Protein AF-A0A7W1KTP2-F1 (afdb_monomer)

Structure (mmCIF, N/CA/C/O backbone):
dat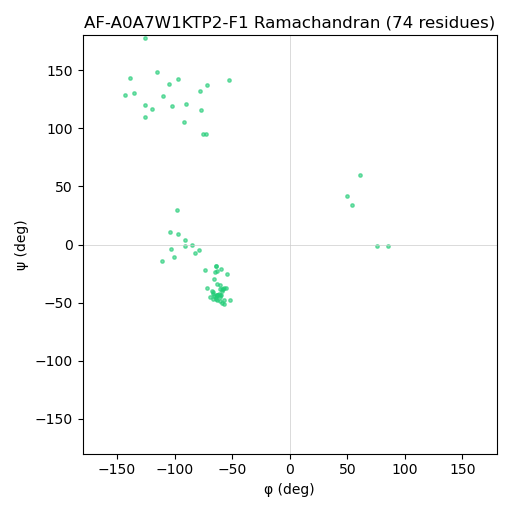a_AF-A0A7W1KTP2-F1
#
_entry.id   AF-A0A7W1KTP2-F1
#
loop_
_atom_site.group_PDB
_atom_site.id
_atom_site.type_symbol
_atom_site.label_atom_id
_atom_site.label_alt_id
_atom_site.label_comp_id
_atom_site.label_asym_id
_atom_site.label_entity_id
_atom_site.label_seq_id
_atom_site.pdbx_PDB_ins_code
_atom_site.Cartn_x
_atom_site.Cartn_y
_atom_site.Cartn_z
_atom_site.occupancy
_atom_site.B_iso_or_equiv
_atom_site.auth_seq_id
_atom_site.auth_comp_id
_atom_site.auth_asym_id
_atom_site.auth_atom_id
_atom_site.pdbx_PDB_model_num
ATOM 1 N N . ASN A 1 1 ? -1.418 9.289 2.582 1.00 89.94 1 ASN A N 1
ATOM 2 C CA . ASN A 1 1 ? -1.942 9.295 1.197 1.00 89.94 1 ASN A CA 1
ATOM 3 C C . ASN A 1 1 ? -3.066 8.283 0.993 1.00 89.94 1 ASN A C 1
ATOM 5 O O . ASN A 1 1 ? -3.173 7.666 -0.058 1.00 89.94 1 ASN A O 1
ATOM 9 N N . VAL A 1 2 ? -3.936 8.136 1.995 1.00 92.12 2 VAL A N 1
ATOM 10 C CA . VAL A 1 2 ? -5.116 7.27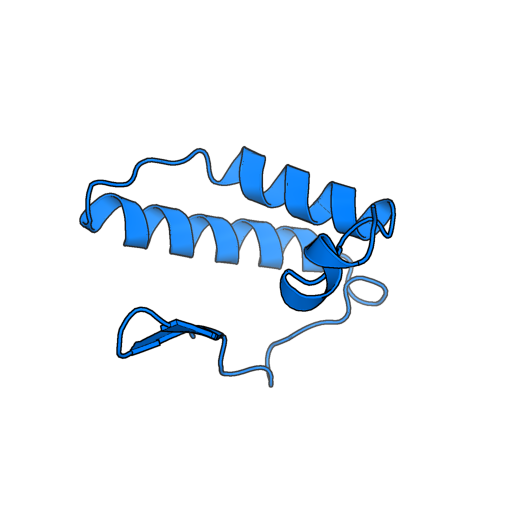2 1.937 1.00 92.12 2 VAL A CA 1
ATOM 11 C C . VAL A 1 2 ? -6.270 8.070 2.526 1.00 92.12 2 VAL A C 1
ATOM 13 O O . VAL A 1 2 ? -6.116 8.662 3.594 1.00 92.12 2 VAL A O 1
ATOM 16 N N . LEU A 1 3 ? -7.391 8.120 1.815 1.00 92.25 3 LEU A N 1
ATOM 17 C CA . LEU A 1 3 ? -8.643 8.687 2.297 1.00 92.25 3 LEU A CA 1
ATOM 18 C C . LEU A 1 3 ? -9.598 7.552 2.645 1.00 92.25 3 LEU A C 1
ATOM 20 O O . LEU A 1 3 ? -9.712 6.584 1.895 1.00 92.25 3 LEU A O 1
ATOM 24 N N . VAL A 1 4 ? -10.292 7.697 3.770 1.00 90.62 4 VAL A N 1
ATOM 25 C CA . VAL A 1 4 ? -11.359 6.786 4.186 1.00 90.62 4 VAL A CA 1
ATOM 26 C C . VAL A 1 4 ? -12.644 7.594 4.298 1.00 90.62 4 VAL A C 1
ATOM 28 O O . VAL A 1 4 ? -12.724 8.521 5.104 1.00 90.62 4 VAL A O 1
ATOM 31 N N . TRP A 1 5 ? -13.641 7.268 3.479 1.00 93.44 5 TRP A N 1
ATOM 32 C CA . TRP A 1 5 ? -14.933 7.952 3.473 1.00 93.44 5 TRP A CA 1
ATOM 33 C C . TRP A 1 5 ? -16.064 6.960 3.217 1.00 93.44 5 TRP A C 1
ATOM 35 O O . TRP A 1 5 ? -16.022 6.204 2.252 1.00 93.44 5 TRP A O 1
ATOM 45 N N . ASN A 1 6 ? -17.084 6.970 4.079 1.00 94.50 6 ASN A N 1
ATOM 46 C CA . ASN A 1 6 ? -18.259 6.096 3.978 1.00 94.50 6 ASN A CA 1
ATOM 47 C C . ASN A 1 6 ? -17.921 4.598 3.787 1.00 94.50 6 ASN A C 1
ATOM 49 O O . ASN A 1 6 ? -18.513 3.915 2.956 1.00 94.50 6 ASN A O 1
ATOM 53 N N . GLY A 1 7 ? -16.919 4.099 4.519 1.00 88.38 7 GLY A N 1
ATOM 54 C CA . GLY A 1 7 ? -16.459 2.707 4.426 1.00 88.38 7 GLY A CA 1
ATOM 55 C C . GLY A 1 7 ? -15.610 2.378 3.191 1.00 88.38 7 GLY A C 1
ATOM 56 O O . GLY A 1 7 ? -15.138 1.251 3.076 1.00 88.38 7 GLY A O 1
ATOM 57 N N . LEU A 1 8 ? -15.377 3.340 2.295 1.00 89.62 8 LEU A N 1
ATOM 58 C CA . LEU A 1 8 ? -14.524 3.179 1.121 1.00 89.62 8 LEU A CA 1
ATOM 59 C C . LEU A 1 8 ? -13.119 3.712 1.394 1.00 89.62 8 LEU A C 1
ATOM 61 O O . LEU A 1 8 ? -12.949 4.738 2.060 1.00 89.62 8 LEU A O 1
ATOM 65 N N . VAL A 1 9 ? -12.122 3.015 0.850 1.00 90.62 9 VAL A N 1
ATOM 66 C CA . VAL A 1 9 ? -10.707 3.384 0.938 1.00 90.62 9 VAL A CA 1
ATOM 67 C C . VAL A 1 9 ? -10.217 3.824 -0.435 1.00 90.62 9 VAL A C 1
ATOM 69 O O . VAL A 1 9 ? -10.339 3.080 -1.404 1.00 90.62 9 VAL A O 1
ATOM 72 N N . THR A 1 10 ? -9.612 5.008 -0.500 1.00 91.44 10 THR A N 1
ATOM 73 C CA . THR A 1 10 ? -9.052 5.570 -1.734 1.00 91.44 10 THR A CA 1
ATOM 74 C C . THR A 1 10 ? -7.590 5.931 -1.521 1.00 91.44 10 THR A C 1
ATOM 76 O O . THR A 1 10 ? -7.266 6.769 -0.677 1.00 91.44 10 THR A O 1
ATOM 79 N N . VAL A 1 11 ? -6.695 5.327 -2.305 1.00 91.06 11 VAL A N 1
ATOM 80 C CA . VAL A 1 11 ? -5.287 5.744 -2.370 1.00 91.06 11 VAL A CA 1
ATOM 81 C C . VAL A 1 11 ? -5.193 7.000 -3.231 1.00 91.06 11 VAL A C 1
ATOM 83 O O . VAL A 1 11 ? -5.776 7.066 -4.312 1.00 91.06 11 VAL A O 1
ATOM 86 N N . ILE A 1 12 ? -4.484 8.008 -2.736 1.00 91.75 12 ILE A N 1
ATOM 87 C CA . ILE A 1 12 ? -4.307 9.299 -3.408 1.00 91.75 12 ILE A CA 1
ATOM 88 C C . ILE A 1 12 ? -2.819 9.630 -3.545 1.00 91.75 12 ILE A C 1
ATOM 90 O O . ILE A 1 12 ? -1.973 8.906 -3.030 1.00 91.75 12 ILE A O 1
ATOM 94 N N . ASP A 1 13 ? -2.511 10.761 -4.184 1.00 85.31 13 ASP A N 1
ATOM 95 C CA . ASP A 1 13 ? -1.156 11.327 -4.246 1.00 85.31 13 ASP A CA 1
ATOM 96 C C . ASP A 1 13 ? -0.126 10.404 -4.936 1.00 85.31 13 ASP A C 1
ATOM 98 O O . ASP A 1 13 ? 0.900 10.011 -4.382 1.00 85.31 13 ASP A O 1
ATOM 102 N N . PHE A 1 14 ? -0.414 10.083 -6.203 1.00 87.06 14 PHE A N 1
ATOM 103 C CA . PHE A 1 14 ? 0.451 9.312 -7.103 1.00 87.06 14 PHE A CA 1
ATOM 104 C C . PHE A 1 14 ? 1.636 10.044 -7.774 1.00 87.06 14 PHE A C 1
ATOM 106 O O . PHE A 1 14 ? 2.405 9.345 -8.433 1.00 87.06 14 PHE A O 1
ATOM 113 N N . PRO A 1 15 ? 1.881 11.371 -7.656 1.00 88.25 15 PRO A N 1
ATOM 114 C CA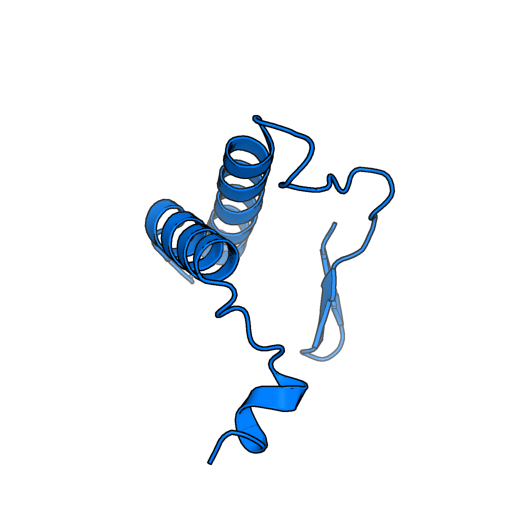 . PRO A 1 15 ? 3.111 11.966 -8.196 1.00 88.25 15 PRO A CA 1
ATOM 115 C C . PRO A 1 15 ? 4.403 11.295 -7.698 1.00 88.25 15 PRO A C 1
ATOM 117 O O . PRO A 1 15 ? 5.417 11.342 -8.386 1.00 88.25 15 PRO A O 1
ATOM 120 N N . GLN A 1 16 ? 4.359 10.663 -6.518 1.00 81.88 16 GLN A N 1
ATOM 121 C CA . GLN A 1 16 ? 5.471 9.921 -5.908 1.00 81.88 16 GLN A CA 1
ATOM 122 C C . GLN A 1 16 ? 5.488 8.423 -6.274 1.00 81.88 16 GLN A C 1
ATOM 124 O O . GLN A 1 16 ? 6.363 7.689 -5.815 1.00 81.88 16 GLN A O 1
ATOM 129 N N . ALA A 1 17 ? 4.518 7.936 -7.054 1.00 91.75 17 ALA A N 1
ATOM 130 C CA . ALA A 1 17 ? 4.438 6.529 -7.422 1.00 91.75 17 ALA A CA 1
ATOM 131 C C . ALA A 1 17 ? 5.540 6.171 -8.427 1.00 91.75 17 ALA A C 1
ATOM 133 O O . ALA A 1 17 ? 5.808 6.911 -9.375 1.00 91.75 17 ALA A O 1
ATOM 134 N N . VAL A 1 18 ? 6.174 5.016 -8.229 1.00 93.19 18 VAL A N 1
ATOM 135 C CA . VAL A 1 18 ? 7.272 4.545 -9.079 1.00 93.19 18 VAL A CA 1
ATOM 136 C C . VAL A 1 18 ? 6.877 3.279 -9.823 1.00 93.19 18 VAL A C 1
ATOM 138 O O . VAL A 1 18 ? 6.128 2.454 -9.310 1.00 93.19 18 VAL A O 1
ATOM 141 N N . ASP A 1 19 ? 7.417 3.110 -11.028 1.00 93.81 19 ASP A N 1
ATOM 142 C CA . ASP A 1 19 ? 7.317 1.857 -11.776 1.00 93.81 19 ASP A CA 1
ATOM 143 C C . ASP A 1 19 ? 8.309 0.833 -11.187 1.00 93.81 19 ASP A C 1
ATOM 145 O O . ASP A 1 19 ? 9.526 1.058 -11.281 1.00 93.81 19 ASP A O 1
ATOM 149 N N . PRO A 1 20 ? 7.843 -0.295 -10.612 1.00 94.38 20 PRO A N 1
ATOM 150 C CA . PRO A 1 20 ? 8.735 -1.282 -10.010 1.00 94.38 20 PRO A CA 1
ATOM 151 C C . PRO A 1 20 ? 9.682 -1.950 -11.013 1.00 94.38 20 PRO A C 1
ATOM 153 O O . PRO A 1 20 ? 10.737 -2.443 -10.625 1.00 94.38 20 PRO A O 1
ATOM 156 N N . ARG A 1 21 ? 9.382 -1.894 -12.319 1.00 94.50 21 ARG A N 1
ATOM 157 C CA . ARG A 1 21 ? 10.273 -2.394 -13.384 1.00 94.50 21 ARG A CA 1
ATOM 158 C C . ARG A 1 21 ? 11.482 -1.489 -13.612 1.00 94.50 21 ARG A C 1
ATOM 160 O O . ARG A 1 21 ? 12.473 -1.922 -14.192 1.00 94.50 21 ARG A O 1
ATOM 167 N N . LYS A 1 22 ? 11.385 -0.218 -13.213 1.00 95.94 22 LYS A N 1
ATOM 168 C CA . LYS A 1 22 ? 12.390 0.823 -13.486 1.00 95.94 22 LYS A CA 1
ATOM 169 C C . LYS A 1 22 ? 13.129 1.279 -12.235 1.00 95.94 22 LYS A C 1
ATOM 171 O O . LYS A 1 22 ? 14.155 1.945 -12.351 1.00 95.94 22 LYS A O 1
ATOM 176 N N . ASN A 1 23 ? 12.626 0.939 -11.052 1.00 95.69 23 ASN A N 1
ATOM 177 C CA . ASN A 1 23 ? 13.207 1.359 -9.788 1.00 95.69 23 ASN A CA 1
ATOM 178 C C . ASN A 1 23 ? 13.492 0.156 -8.885 1.00 95.69 23 ASN A C 1
ATOM 180 O O . ASN A 1 23 ? 12.581 -0.428 -8.307 1.00 95.69 23 ASN A O 1
ATOM 184 N N . ARG A 1 24 ? 14.779 -0.153 -8.693 1.00 94.38 24 ARG A N 1
ATOM 185 C CA . ARG A 1 24 ? 15.238 -1.228 -7.796 1.00 94.38 24 ARG A CA 1
ATOM 186 C C . ARG A 1 24 ? 14.807 -1.051 -6.331 1.00 94.38 24 ARG A C 1
ATOM 188 O O . ARG A 1 24 ? 14.787 -2.028 -5.601 1.00 94.38 24 ARG A O 1
ATOM 195 N N . HIS A 1 25 ? 14.473 0.173 -5.916 1.00 96.62 25 HIS A N 1
ATOM 196 C CA . HIS A 1 25 ? 14.009 0.500 -4.563 1.00 96.62 25 HIS A CA 1
ATOM 197 C C . HIS A 1 25 ? 12.482 0.425 -4.421 1.00 96.62 25 HIS A C 1
ATOM 199 O O . HIS A 1 25 ? 11.943 0.757 -3.370 1.00 96.62 25 HIS A O 1
ATOM 205 N N . ALA A 1 26 ? 11.755 0.017 -5.468 1.00 96.75 26 ALA A N 1
ATOM 206 C CA . ALA A 1 26 ? 10.297 -0.052 -5.418 1.00 96.75 26 ALA A CA 1
ATOM 207 C C . ALA A 1 26 ? 9.788 -1.021 -4.344 1.00 96.75 26 ALA A C 1
ATOM 209 O O . ALA A 1 26 ? 8.779 -0.735 -3.703 1.00 96.75 26 ALA A O 1
ATOM 210 N N . ARG A 1 27 ? 10.511 -2.123 -4.108 1.00 97.06 27 ARG A N 1
ATOM 211 C CA . ARG A 1 27 ? 10.203 -3.055 -3.022 1.00 97.06 27 ARG A CA 1
ATOM 212 C C . ARG A 1 27 ? 10.333 -2.389 -1.653 1.00 97.06 27 ARG A C 1
ATOM 214 O O . ARG A 1 27 ? 9.401 -2.470 -0.864 1.00 97.06 27 ARG A O 1
ATOM 221 N N . ASP A 1 28 ? 11.428 -1.670 -1.413 1.00 97.44 28 ASP A N 1
ATOM 222 C CA . ASP A 1 28 ? 11.655 -0.945 -0.155 1.00 97.44 28 ASP A CA 1
ATOM 223 C C . ASP A 1 28 ? 10.542 0.091 0.099 1.00 97.44 28 ASP A C 1
ATOM 225 O O . ASP A 1 28 ? 10.068 0.268 1.222 1.00 97.44 28 ASP A O 1
ATOM 229 N N . PHE A 1 29 ? 10.091 0.781 -0.957 1.00 96.12 29 PHE A N 1
ATOM 230 C CA . PHE A 1 29 ? 8.977 1.726 -0.861 1.00 96.12 29 PHE A CA 1
ATOM 231 C C . PHE A 1 29 ? 7.651 1.033 -0.542 1.00 96.12 29 PHE A C 1
ATOM 233 O O . PHE A 1 29 ? 6.921 1.523 0.319 1.00 96.12 29 PHE A O 1
ATOM 240 N N . LEU A 1 30 ? 7.368 -0.111 -1.174 1.00 96.31 30 LEU A N 1
ATOM 241 C CA . LEU A 1 30 ? 6.186 -0.919 -0.873 1.00 96.31 30 LEU A CA 1
ATOM 242 C C . LEU A 1 30 ? 6.195 -1.399 0.583 1.00 96.31 30 LEU A C 1
ATOM 244 O O . LEU A 1 30 ? 5.193 -1.240 1.276 1.00 96.31 30 LEU A O 1
ATOM 248 N N . GLU A 1 31 ? 7.311 -1.961 1.050 1.00 97.69 31 GLU A N 1
ATOM 249 C CA . GLU A 1 31 ? 7.460 -2.459 2.423 1.00 97.69 31 GLU A CA 1
ATOM 250 C C . GLU A 1 31 ? 7.176 -1.348 3.440 1.00 97.69 31 GLU A C 1
ATOM 252 O O . GLU A 1 31 ? 6.340 -1.525 4.328 1.00 97.69 31 GLU A O 1
ATOM 257 N N . ARG A 1 32 ? 7.768 -0.166 3.240 1.00 96.62 32 ARG A N 1
ATOM 258 C CA . ARG A 1 32 ? 7.536 1.013 4.084 1.00 96.62 32 ARG A CA 1
ATOM 259 C C . ARG A 1 32 ? 6.079 1.477 4.071 1.00 96.62 32 ARG A C 1
ATOM 261 O O . ARG A 1 32 ? 5.544 1.880 5.104 1.00 96.62 32 ARG A O 1
ATOM 268 N N . ASP A 1 33 ? 5.439 1.496 2.907 1.00 95.75 33 ASP A N 1
ATOM 269 C CA . ASP A 1 33 ? 4.063 1.982 2.795 1.00 95.75 33 ASP A CA 1
ATOM 270 C C . ASP A 1 33 ? 3.068 0.988 3.424 1.00 95.75 33 ASP A C 1
ATOM 272 O O . ASP A 1 33 ? 2.137 1.408 4.115 1.00 95.75 33 ASP A O 1
ATOM 276 N N . VAL A 1 34 ? 3.304 -0.322 3.286 1.00 96.69 34 VAL A N 1
ATOM 277 C CA . VAL A 1 34 ? 2.528 -1.373 3.969 1.00 96.69 34 VAL A CA 1
ATOM 278 C C . VAL A 1 34 ? 2.735 -1.333 5.484 1.00 96.69 34 VAL A C 1
ATOM 280 O O . VAL A 1 34 ? 1.764 -1.473 6.232 1.00 96.69 34 VAL A O 1
ATOM 283 N N . GLU A 1 35 ? 3.966 -1.114 5.951 1.00 97.56 35 GLU A N 1
ATOM 284 C CA . GLU A 1 35 ? 4.280 -0.944 7.374 1.00 97.56 35 GLU A CA 1
ATOM 285 C C . GLU A 1 35 ? 3.474 0.204 7.982 1.00 97.56 35 GLU A C 1
ATOM 287 O O . GLU A 1 35 ? 2.719 -0.017 8.928 1.00 97.56 35 GLU A O 1
ATOM 292 N N . ARG A 1 36 ? 3.501 1.384 7.355 1.00 96.31 36 ARG A N 1
ATOM 293 C CA . ARG A 1 36 ? 2.728 2.558 7.799 1.00 96.31 36 ARG A CA 1
ATOM 294 C C . ARG A 1 36 ? 1.222 2.304 7.856 1.00 96.31 36 ARG A C 1
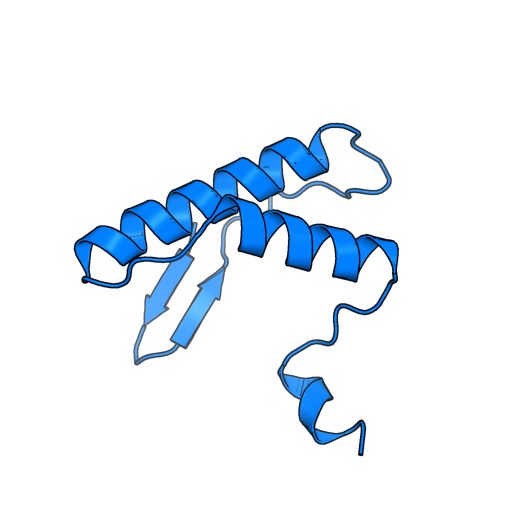ATOM 296 O O . ARG A 1 36 ? 0.547 2.797 8.759 1.00 96.31 36 ARG A O 1
ATOM 303 N N . ILE A 1 37 ? 0.673 1.550 6.899 1.00 95.25 37 ILE A N 1
ATOM 304 C CA . ILE A 1 37 ? -0.749 1.168 6.911 1.00 95.25 37 ILE A CA 1
ATOM 305 C C . ILE A 1 37 ? -1.045 0.247 8.098 1.00 95.25 37 ILE A C 1
ATOM 307 O O . ILE A 1 37 ? -2.047 0.447 8.786 1.00 95.25 37 ILE A O 1
ATOM 311 N N . CYS A 1 38 ? -0.189 -0.742 8.360 1.00 96.12 38 CYS A N 1
ATOM 312 C CA . CYS A 1 38 ? -0.371 -1.669 9.476 1.00 96.12 38 CYS A CA 1
ATOM 313 C C . CYS A 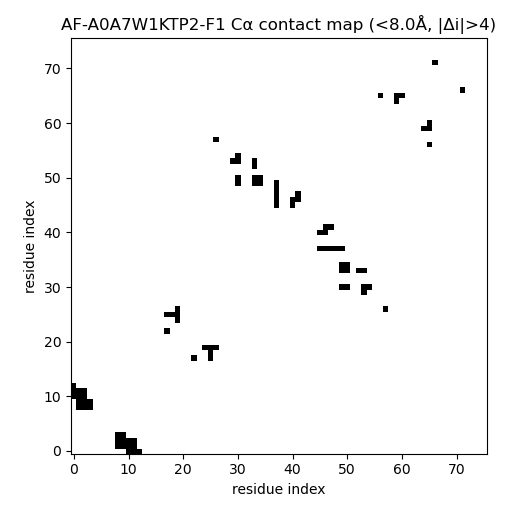1 38 ? -0.211 -0.973 10.834 1.00 96.12 38 CYS A C 1
ATOM 315 O O . CYS A 1 38 ? -0.998 -1.235 11.740 1.00 96.12 38 CYS A O 1
ATOM 317 N N . GLU A 1 39 ? 0.753 -0.061 10.968 1.00 96.25 39 GLU A N 1
ATOM 318 C CA . GLU A 1 39 ? 0.921 0.784 12.154 1.00 96.25 39 GLU A CA 1
ATOM 319 C C . GLU A 1 39 ? -0.332 1.621 12.412 1.00 96.25 39 GLU A C 1
ATOM 321 O O . GLU A 1 39 ? -0.891 1.5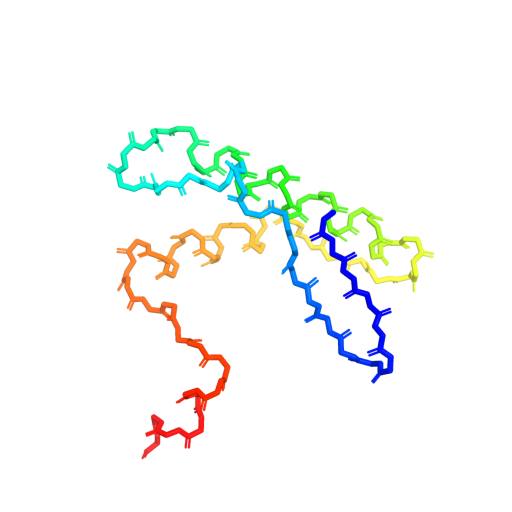84 13.508 1.00 96.25 39 GLU A O 1
ATOM 326 N N . TRP A 1 40 ? -0.841 2.313 11.391 1.00 94.62 40 TRP A N 1
ATOM 327 C CA . TRP A 1 40 ? -2.080 3.078 11.513 1.00 94.62 40 TRP A CA 1
ATOM 328 C C . TRP A 1 40 ? -3.273 2.187 11.895 1.00 94.62 40 TRP A C 1
ATOM 330 O O . TRP A 1 40 ? -4.050 2.543 12.781 1.00 94.62 40 TRP A O 1
ATOM 340 N N . ALA A 1 41 ? -3.396 1.008 11.280 1.00 93.00 41 ALA A N 1
ATOM 341 C CA . ALA A 1 41 ? -4.465 0.055 11.576 1.00 93.00 41 ALA A CA 1
ATOM 342 C C . ALA A 1 41 ? -4.368 -0.515 13.003 1.00 93.00 41 ALA A C 1
ATOM 344 O O . ALA A 1 41 ? -5.395 -0.801 13.625 1.00 93.00 41 ALA A O 1
ATOM 345 N N . SER A 1 42 ? -3.157 -0.625 13.556 1.00 96.12 42 SER A N 1
ATOM 346 C CA . SER A 1 42 ? -2.945 -1.082 14.933 1.00 96.12 42 SER A CA 1
ATOM 347 C C . SER A 1 42 ? -3.577 -0.139 15.960 1.00 96.12 42 SER A C 1
ATOM 349 O O . SER A 1 42 ? -4.158 -0.610 16.938 1.00 96.12 42 SER A O 1
ATOM 351 N N . HIS A 1 43 ? -3.595 1.174 15.691 1.00 94.19 43 HIS A N 1
ATOM 352 C CA . HIS A 1 43 ? -4.293 2.158 16.527 1.00 94.19 43 HIS A CA 1
ATOM 353 C C . HIS A 1 43 ? -5.818 1.954 16.546 1.00 94.19 43 HIS A C 1
ATOM 355 O O . HIS A 1 43 ? -6.492 2.433 17.455 1.00 94.19 43 HIS A O 1
ATOM 361 N N . LEU A 1 44 ? -6.362 1.216 15.573 1.00 93.44 44 LEU A N 1
ATOM 362 C CA . LEU A 1 44 ? -7.766 0.801 15.503 1.00 93.44 44 LEU A CA 1
ATOM 363 C C . LEU A 1 44 ? -7.987 -0.627 16.038 1.00 93.44 44 LEU A C 1
ATOM 365 O O . LEU A 1 44 ? -9.066 -1.193 15.872 1.00 93.44 44 LEU A O 1
ATOM 369 N N . GLY A 1 45 ? -6.970 -1.231 16.659 1.00 96.25 45 GLY A N 1
ATOM 370 C CA . GLY A 1 45 ? -7.009 -2.588 17.209 1.00 96.25 45 GLY A CA 1
ATOM 371 C C . GLY A 1 45 ? -6.698 -3.697 16.199 1.00 96.25 45 GLY A C 1
ATOM 372 O O . GLY A 1 45 ? -6.644 -4.870 16.575 1.00 96.25 45 GLY A O 1
ATOM 373 N N . VAL A 1 46 ? -6.441 -3.369 14.930 1.00 94.38 46 VAL A N 1
ATOM 374 C CA . VAL A 1 46 ? -6.163 -4.359 13.882 1.00 94.38 46 VAL A CA 1
ATOM 375 C C . VAL A 1 46 ? -4.661 -4.606 13.776 1.00 94.38 46 VAL A C 1
ATOM 377 O O . VAL A 1 46 ? -3.918 -3.804 13.223 1.00 94.38 46 VAL A O 1
ATOM 380 N N . HIS A 1 47 ? -4.216 -5.760 14.271 1.00 94.00 47 HIS A N 1
ATOM 381 C CA . HIS A 1 47 ? -2.806 -6.147 14.267 1.00 94.00 47 HIS A CA 1
ATOM 382 C C . HIS A 1 47 ? -2.540 -7.157 13.153 1.00 94.00 47 HIS A C 1
ATOM 384 O O . HIS A 1 47 ? -3.129 -8.242 13.119 1.00 94.00 47 HIS A O 1
ATOM 390 N N . ARG A 1 48 ? -1.665 -6.794 12.214 1.00 93.31 48 ARG A N 1
ATOM 391 C CA . ARG A 1 48 ? -1.365 -7.588 11.020 1.00 93.31 48 ARG A CA 1
ATOM 392 C C . ARG A 1 48 ? 0.140 -7.586 10.726 1.00 93.31 48 ARG A C 1
ATOM 394 O O . ARG A 1 48 ? 0.790 -6.568 10.940 1.00 93.31 48 ARG A O 1
ATOM 401 N N . PRO A 1 49 ? 0.709 -8.708 10.244 1.00 95.38 49 PRO A N 1
ATOM 402 C CA . PRO A 1 49 ? 2.138 -8.799 9.949 1.00 95.38 49 PRO A CA 1
ATOM 403 C C . PRO A 1 49 ? 2.485 -8.050 8.653 1.00 95.38 49 PRO A C 1
ATOM 405 O O . PRO A 1 49 ? 2.379 -8.618 7.567 1.00 95.38 49 PRO A O 1
ATOM 408 N N . ALA A 1 50 ? 2.924 -6.793 8.767 1.00 96.56 50 ALA A N 1
ATOM 409 C CA . ALA A 1 50 ? 3.238 -5.923 7.627 1.00 96.56 50 ALA A CA 1
ATOM 410 C C . ALA A 1 50 ? 4.203 -6.565 6.617 1.00 96.56 50 ALA A C 1
ATOM 412 O O . ALA A 1 50 ? 3.906 -6.613 5.425 1.00 96.56 50 ALA A O 1
ATOM 413 N N . ALA A 1 51 ? 5.307 -7.142 7.104 1.00 96.44 51 ALA A N 1
ATOM 414 C CA . ALA A 1 51 ? 6.316 -7.787 6.264 1.00 96.44 51 ALA A CA 1
ATOM 415 C C . ALA A 1 51 ? 5.734 -8.909 5.389 1.00 96.44 51 ALA A C 1
ATOM 417 O O . ALA A 1 51 ? 6.114 -9.056 4.231 1.00 96.44 51 ALA A O 1
ATOM 418 N N . ARG A 1 52 ? 4.771 -9.674 5.920 1.00 96.00 52 ARG A N 1
ATOM 419 C CA . ARG A 1 52 ? 4.099 -10.728 5.156 1.00 96.00 52 ARG A CA 1
ATOM 420 C C . ARG A 1 52 ? 3.204 -10.137 4.067 1.00 96.00 52 ARG A C 1
ATOM 422 O O . ARG A 1 52 ? 3.280 -10.588 2.937 1.00 96.00 52 ARG A O 1
ATOM 429 N N . PHE A 1 53 ? 2.407 -9.112 4.376 1.00 95.44 53 PHE A N 1
ATOM 430 C CA . PHE A 1 53 ? 1.569 -8.453 3.367 1.00 95.44 53 PHE A CA 1
ATOM 431 C C . PHE A 1 53 ? 2.396 -7.837 2.238 1.00 95.44 53 PHE A C 1
ATOM 433 O O . PHE A 1 53 ? 2.045 -7.991 1.072 1.00 95.44 53 PHE A O 1
ATOM 440 N N . ALA A 1 54 ? 3.504 -7.172 2.570 1.00 96.94 54 ALA A N 1
ATOM 441 C CA . ALA A 1 54 ? 4.400 -6.609 1.568 1.00 96.94 54 ALA A CA 1
ATOM 442 C C . ALA A 1 54 ? 5.024 -7.705 0.689 1.00 96.94 54 ALA A C 1
ATOM 444 O O . ALA A 1 54 ? 5.037 -7.567 -0.532 1.00 96.94 54 ALA A O 1
ATOM 445 N N . ALA A 1 55 ? 5.473 -8.812 1.292 1.00 96.75 55 ALA A N 1
ATOM 446 C CA . ALA A 1 55 ? 6.017 -9.954 0.560 1.00 96.75 55 ALA A CA 1
ATOM 447 C C . ALA A 1 55 ? 4.975 -10.617 -0.356 1.00 96.75 55 ALA A C 1
ATOM 449 O O . ALA A 1 55 ? 5.291 -10.914 -1.508 1.00 96.75 55 ALA A O 1
ATOM 450 N N . ASP A 1 56 ? 3.743 -10.807 0.121 1.00 94.94 56 ASP A N 1
ATOM 451 C CA . ASP A 1 56 ? 2.648 -11.399 -0.656 1.00 94.94 56 ASP A CA 1
ATOM 452 C C . ASP A 1 56 ? 2.288 -10.499 -1.857 1.00 94.94 56 ASP A C 1
ATOM 454 O O . ASP A 1 56 ? 2.182 -10.979 -2.986 1.00 94.94 56 ASP A O 1
ATOM 458 N N . LEU A 1 57 ? 2.181 -9.179 -1.647 1.00 95.06 57 LEU A N 1
ATOM 459 C CA . LEU A 1 57 ? 1.934 -8.203 -2.719 1.00 95.06 57 LEU A CA 1
ATOM 460 C C . LEU A 1 57 ? 3.074 -8.164 -3.742 1.00 95.06 57 LEU A C 1
ATOM 462 O O . LEU A 1 57 ? 2.822 -8.119 -4.947 1.00 95.06 57 LEU A O 1
ATOM 466 N N . TRP A 1 58 ? 4.322 -8.185 -3.270 1.00 96.75 58 TRP A N 1
ATOM 467 C CA . TRP A 1 58 ? 5.496 -8.192 -4.136 1.00 96.75 58 TRP A CA 1
ATOM 468 C C . TRP A 1 58 ? 5.561 -9.467 -4.979 1.00 96.75 58 TRP A C 1
ATOM 470 O O . TRP A 1 58 ? 5.714 -9.392 -6.194 1.00 96.75 58 TRP A O 1
ATOM 480 N N . THR A 1 59 ? 5.350 -10.625 -4.351 1.00 96.00 59 THR A N 1
ATOM 481 C CA . THR A 1 59 ? 5.311 -11.926 -5.034 1.00 96.00 59 THR A CA 1
ATOM 482 C C . THR A 1 59 ? 4.197 -11.958 -6.078 1.00 96.00 59 THR A C 1
ATOM 484 O O . THR A 1 59 ? 4.429 -12.356 -7.216 1.00 96.00 59 THR A O 1
ATOM 487 N N . GLY A 1 60 ? 2.997 -11.478 -5.732 1.00 94.06 60 GLY A N 1
ATOM 488 C CA . GLY A 1 60 ? 1.892 -11.365 -6.683 1.00 94.06 60 GLY A CA 1
ATOM 489 C C . GLY A 1 60 ? 2.239 -10.469 -7.873 1.00 94.06 60 GLY A C 1
ATOM 490 O O . GLY A 1 60 ? 1.888 -10.783 -9.008 1.00 94.06 60 GLY A O 1
ATOM 491 N N . TRP A 1 61 ? 2.969 -9.373 -7.652 1.00 94.31 61 TRP A N 1
ATOM 492 C CA . TRP A 1 61 ? 3.438 -8.519 -8.743 1.00 94.31 61 TRP A CA 1
ATOM 493 C C . TRP A 1 61 ? 4.462 -9.233 -9.638 1.00 94.31 61 TRP A C 1
ATOM 495 O O . TRP A 1 61 ? 4.322 -9.196 -10.861 1.00 94.31 61 TRP A O 1
ATOM 505 N N . GLU A 1 62 ? 5.456 -9.905 -9.048 1.00 95.06 62 GLU A N 1
ATOM 506 C CA . GLU A 1 62 ? 6.497 -10.649 -9.776 1.00 95.06 62 GLU A CA 1
ATOM 507 C C . GLU A 1 62 ? 5.910 -11.770 -10.640 1.00 95.06 62 GLU A C 1
ATOM 509 O O . GLU A 1 62 ? 6.360 -11.991 -11.764 1.00 95.06 62 GLU A O 1
ATOM 514 N N . LEU A 1 63 ? 4.877 -12.445 -10.134 1.00 95.00 63 LEU A N 1
ATOM 515 C CA . LEU A 1 63 ? 4.179 -13.527 -10.827 1.00 95.00 63 LEU A CA 1
ATOM 516 C C . LEU A 1 63 ? 3.073 -13.037 -11.773 1.00 95.00 63 LEU A C 1
ATOM 518 O O . LEU A 1 63 ? 2.433 -13.858 -12.424 1.00 95.00 63 LEU A O 1
ATOM 522 N N . ALA A 1 64 ? 2.852 -11.720 -11.865 1.00 91.12 64 ALA A N 1
ATOM 523 C CA . ALA A 1 64 ? 1.734 -11.118 -12.593 1.00 91.12 64 ALA A CA 1
ATOM 524 C C . ALA A 1 64 ? 0.348 -11.659 -12.162 1.00 91.12 64 ALA A C 1
ATOM 526 O O . ALA A 1 64 ? -0.572 -11.738 -12.973 1.00 91.12 64 ALA A O 1
ATOM 527 N N . ASP A 1 65 ? 0.201 -11.979 -10.875 1.00 90.00 65 ASP A N 1
ATOM 528 C CA . ASP A 1 65 ? -0.997 -12.539 -10.229 1.00 90.00 65 ASP A CA 1
ATOM 529 C C . ASP A 1 65 ? -1.772 -11.490 -9.398 1.00 90.00 65 ASP A C 1
ATOM 531 O O . ASP A 1 65 ? -2.685 -11.792 -8.631 1.00 90.00 65 ASP A O 1
ATOM 535 N N . LEU A 1 66 ? -1.423 -10.204 -9.530 1.00 85.88 66 LEU A N 1
ATOM 536 C CA . LEU A 1 66 ? -2.214 -9.124 -8.939 1.00 85.88 66 LEU A CA 1
ATOM 537 C C . LEU A 1 66 ? -3.515 -8.931 -9.723 1.00 85.88 66 LEU A C 1
ATOM 539 O O . LEU A 1 66 ? -3.562 -8.194 -10.708 1.00 85.88 66 LEU A O 1
ATOM 543 N N . VAL A 1 67 ? -4.584 -9.567 -9.247 1.00 77.50 67 VAL A N 1
ATOM 544 C CA . VAL A 1 67 ? -5.936 -9.398 -9.790 1.00 77.50 67 VAL A CA 1
ATOM 545 C C . VAL A 1 67 ? -6.654 -8.254 -9.053 1.00 77.50 67 VAL A C 1
ATOM 547 O O . VAL A 1 67 ? -6.812 -8.347 -7.824 1.00 77.50 67 VAL A O 1
ATOM 550 N N . PRO A 1 68 ? -7.098 -7.191 -9.761 1.00 72.44 68 PRO A N 1
ATOM 551 C CA . PRO A 1 68 ? -7.970 -6.159 -9.200 1.00 72.44 68 PRO A CA 1
ATOM 552 C C . PRO A 1 68 ? -9.206 -6.782 -8.552 1.00 72.44 68 PRO A C 1
ATOM 554 O O . PRO A 1 68 ? -9.748 -7.756 -9.078 1.00 72.44 68 PRO A O 1
ATOM 557 N N . GLU A 1 69 ? -9.654 -6.230 -7.424 1.00 68.75 69 GLU A N 1
ATOM 558 C CA . GLU A 1 69 ? -10.802 -6.761 -6.674 1.00 68.75 69 GLU A CA 1
ATOM 559 C C . GLU A 1 69 ? -12.052 -6.861 -7.559 1.00 68.75 69 GLU A C 1
ATOM 561 O O . GLU A 1 69 ? -12.772 -7.855 -7.524 1.00 68.75 69 GLU A O 1
ATOM 566 N N . GLU A 1 70 ? -12.244 -5.883 -8.442 1.00 67.25 70 GLU A N 1
ATOM 567 C CA . GLU A 1 70 ? -13.360 -5.797 -9.383 1.00 67.25 70 GLU A CA 1
ATOM 568 C C . GLU A 1 70 ? -13.377 -6.954 -10.394 1.00 67.25 70 GLU A C 1
ATOM 570 O O . GLU A 1 70 ? -14.424 -7.271 -10.956 1.00 67.25 70 GLU A O 1
ATOM 575 N N . LEU A 1 71 ? -12.225 -7.593 -10.624 1.00 62.78 71 LEU A N 1
ATOM 576 C CA . LEU A 1 71 ? -12.067 -8.703 -11.561 1.00 62.78 71 LEU A CA 1
ATOM 577 C C . LEU A 1 71 ? -12.055 -10.075 -10.872 1.00 62.78 71 LEU A C 1
ATOM 579 O O . LEU A 1 71 ? -12.192 -11.084 -11.559 1.00 62.78 71 LEU A O 1
ATOM 583 N N . ARG A 1 72 ? -11.972 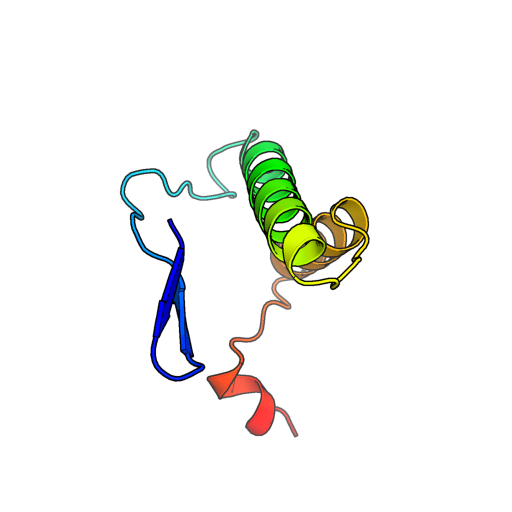-10.149 -9.535 1.00 65.00 72 ARG A N 1
ATOM 584 C CA . ARG A 1 72 ? -11.925 -11.431 -8.798 1.00 65.00 72 ARG A CA 1
ATOM 585 C C . ARG A 1 72 ? -13.202 -12.266 -8.935 1.00 65.00 72 ARG A C 1
ATOM 587 O O . ARG A 1 72 ? -13.142 -13.482 -8.806 1.00 65.00 72 ARG A O 1
ATOM 594 N N . GLY A 1 73 ? -14.342 -11.637 -9.236 1.00 61.47 73 GLY A N 1
ATOM 595 C CA . GLY A 1 73 ? -15.620 -12.321 -9.481 1.00 61.47 73 GLY A CA 1
ATOM 596 C C . GLY A 1 73 ? -15.806 -12.881 -10.899 1.00 61.47 73 GLY A C 1
ATOM 597 O O . GLY A 1 73 ? -16.795 -13.564 -11.143 1.00 61.47 73 GLY A O 1
ATOM 598 N N . LEU A 1 74 ? -14.890 -12.588 -11.831 1.00 58.84 74 LEU A N 1
ATOM 599 C CA . LEU A 1 74 ? -14.953 -13.023 -13.236 1.00 58.84 74 LEU A CA 1
ATOM 600 C C . LEU A 1 74 ? -14.004 -14.193 -13.548 1.00 58.84 74 LEU A C 1
ATOM 602 O O . LEU A 1 74 ? -14.016 -14.702 -14.665 1.00 58.84 74 LEU A O 1
ATOM 606 N N . THR A 1 75 ? -13.192 -14.618 -12.577 1.00 52.81 75 THR A N 1
ATOM 607 C CA . THR A 1 75 ? -12.174 -15.673 -12.730 1.00 52.81 75 THR A CA 1
ATOM 608 C C . THR A 1 75 ? -12.655 -17.047 -12.230 1.00 52.81 75 THR A C 1
ATOM 610 O O . THR A 1 75 ? -11.843 -17.847 -11.768 1.00 52.81 75 THR A O 1
ATOM 613 N N . MET A 1 76 ? -13.965 -17.323 -12.297 1.00 45.34 76 MET A N 1
ATOM 614 C CA . MET A 1 76 ? -14.554 -18.645 -12.015 1.00 45.34 76 MET A CA 1
ATOM 615 C C . MET A 1 76 ? -15.018 -19.348 -13.287 1.00 45.34 76 MET A C 1
ATOM 617 O O . MET A 1 76 ? -15.662 -18.679 -14.124 1.00 45.34 76 MET A O 1
#

pLDDT: mean 89.78, std 11.24, range [45.34, 97.69]

Nearest PDB structures (foldseek):
  7yx7-assembly1_A  TM=2.984E-01  e=9.693E+00  Serratia proteamaculans

Radius of gyration: 13.89 Å; Cα contacts (8 Å, |Δi|>4): 45; chains: 1; bounding box: 34×31×31 Å

Secondary structure (DSSP, 8-state):
-EEEETTEEEE--GGG---TTT-TTHHHHHHHHHHHHHHHHHTTT----HHHHHHHHHHHHHTT----GGGTTS--

Mean predicted aligned error: 4.8 Å

Sequence (76 aa):
NVLVWNGLVTVIDFPQAVDPRKNRHARDFLERDVERICEWASHLGVHRPAARFAADLWTGWELADLVPEELRGLTM

Foldseek 3Di:
DWDADPNDIDDDDCPVPDDVVPDVCNLVVLLVVLVVVQVVVVVVVDHDDSNVVSVVVVVCVVVVNPDDPVCPVVPD

Solvent-accessible surface area (backbone atoms only — not comparable to full-atom values): 4742 Å² total; per-residue (Å²): 104,69,48,78,57,96,93,40,79,43,82,50,80,61,93,80,64,75,58,62,93,80,33,93,57,41,63,62,52,46,42,52,53,38,36,53,51,30,57,58,36,37,79,74,72,44,82,63,68,30,72,57,55,31,50,51,53,49,49,26,54,77,70,72,62,70,70,56,77,90,52,62,83,71,77,119

=== Feature glossary ===
Legend for the data blocks above and below:

— What the protein is —

The amino-acid sequence is the protein's primary structure: the linear order of residues from the N-terminus to the C-terminus, written in one-letter code. Everything else here — the 3D coordinates, the secondary structure, the domain annotations — is ultimately a consequence of this string.

Database cross-references. InterPro integrates a dozen domain/family signature databases into unified entries with residue-range hits. GO terms attach function/process/location labels with evidence codes. CATH codes position the fold in a four-level structural taxonomy. Organism is the NCBI-taxonomy species name.

— Where its atoms are —

The mmCIF block holds the 3D Cartesian coordinates of each backbone atom (N, Cα, C, O) in ångströms. mmCIF is the PDB's canonical archive format — a tagged-loop text representation of the atomic model.

The six renders are orthographic views along the three Cartesian axes in both directions. Representation (cartoon, sticks, or surface) and color scheme (sequence-rainbow or by-chain) vary across proteins so the training set covers all the common visualization conventions.

— Local backbone conformation —

Secondary structure is the local, repeating backbone conformation. DSSP classifies it into eight states by reading the hydrogen-bond network: three helix types (H, G, I), two β types (E, B), two non-regular types (T, S), and unstructured coil (-).

SS3 is a coarse helix/strand/coil call (letters a/b/c) made by the P-SEA algorithm from inter-Cα distances and dihedra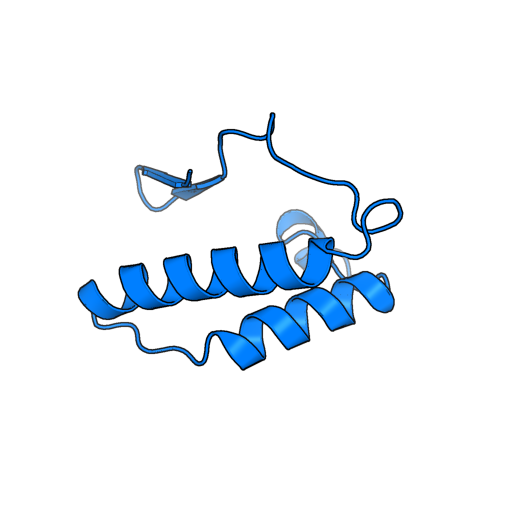ls. It is less detailed than DSSP but needs only Cα positions.

Backbone dihedral angles. Every residue except chain termini has a φ (preceding-C → N → Cα → C) a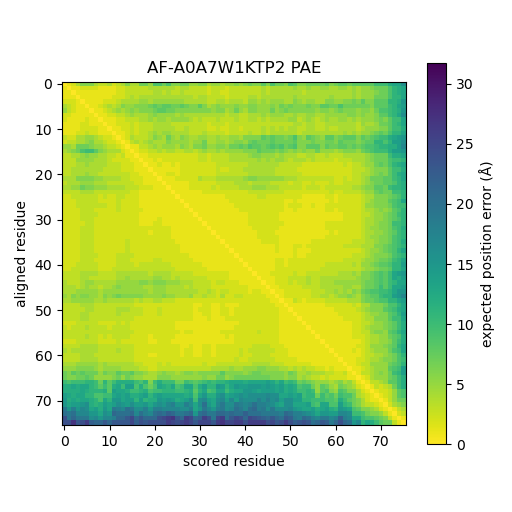nd a ψ (N → Cα → C → next-N). They are reported in degrees following the IUPAC sign convention. Secondary structure is essentially a statement about which (φ, ψ) basin each residue occupies.

— Global shape and packing —

The geometric summary reports three shape descriptors. Rg (radius of gyration) measures how spread out the Cα atoms are about their centre of mass; compact globular proteins have small Rg, elongated or unfolded ones large. Cα contacts (<8 Å, |i−j|>4) count long-range residue pairs in spatial proximity — high for tightly packed folds, near zero for rods or random coil. The bounding-box extents give the protein's footprint along x, y, z in Å.

Solvent accessibility: the surface area of each residue that a 1.4 Å water probe can touch, in Å². When only backbone atoms are present the absolute values are lower than full-atom SASA (side chains contribute most of the area) and are flagged as backbone-only.

Plot images: a contact map (which residues are close in 3D, as an N×N binary image), a Ramachandran scatter (backbone torsion angles, revealing secondary-structure composition at a glance), and — for AlphaFold structures — a PAE heatmap (pairwise prediction confidence).

— Structural neighborhood —

Foldseek's 3Di representation compresses backbone geometry into a per-residue letter drawn from a learned twenty-state alphabet. It captures the tertiary interaction pattern around each residue — which residues are packed against it in space, regardless of where they are in sequence.

Structural nearest neighbors (via Foldseek easy-search vs the PDB). Reported per hit: target PDB id, E-value, and alignment TM-score. A TM-score above ~0.5 is the conventional threshold for 'same fold'.

— Confidence and disorder —

pLDDT (predicted Local Distance Difference Test) is AlphaFold's per-residue confidence score, ranging from 0 to 100. Values above 90 indicate high confidence (typically well-packed cores); 70–90 is confident; 50–70 low confidence; below 50 usually means the region is disordered or the prediction is unreliable there. AlphaFold stores pLDDT in the mmCIF B-factor column.

For experimental (PDB) structures, the B-factor (temperature factor) quantifies the positional spread of each atom in the crystal — a combination of thermal vibration and static disorder — in units of Å². High B-factors mark flexible loops or poorly resolved regions; low B-factors mark the rigid, well-ordered core.

Predicted Aligned Error (PAE) is an AlphaFold confidence matrix: entry (i, j) is the expected error in the position of residue j, in ångströms, when the prediction is superimposed on the true structure at residue i. Low PAE within a block of residues means that block is internally rigid and well-predicted; high PAE between two blocks means their relative placement is uncertain even if each block individually is confident.